Protein AF-A0AAD6TAC1-F1 (afdb_monomer)

Secondary structure (DSSP, 8-state):
-HHHHHTT-TTPPPEEE-SSSEEE-TTHHHHTT-EEETTS-TT---TT-EEPPTT-EEEETTEEEE-EEEE--PBPTT-SSBPPHHHHHHHTTEEESSSSS-SEEEEHHHHHHHHHHHHHH---HHHHHHHHHHHHHHHHHHHHHTT-

Mean predicted aligned error: 6.38 Å

Radius of gyration: 17.1 Å; Cα contacts (8 Å, |Δi|>4): 248; chains: 1; bounding box: 54×23×46 Å

Solvent-accessible surface area (backbone atoms only — not comparable to full-atom values): 8428 Å² total; per-residue (Å²): 108,69,58,68,65,39,46,79,40,83,77,60,77,58,71,46,76,75,89,83,51,68,38,63,49,44,47,51,56,34,74,73,63,37,63,46,42,41,90,52,64,72,85,51,80,60,95,53,50,43,75,52,61,89,75,20,34,39,39,40,86,70,16,47,32,38,42,38,42,26,41,45,47,56,57,51,93,97,44,99,53,48,62,56,66,56,58,45,34,48,74,70,45,27,48,59,80,40,77,89,72,58,41,40,31,32,28,53,66,38,53,55,52,46,53,53,42,31,71,75,67,64,49,49,71,66,60,53,54,52,46,32,50,43,52,45,50,43,61,48,55,55,58,59,61,77,75,112

Foldseek 3Di:
DVLQVCLVVVPDWDWDDPPQDTATDQCVSVVVVREHEFPDPRPDDAPQWDKADQLAWEQEPQAIHRHTYTYHFDADVPGPGRDQPQVSCVVVQWHAPDRRRGSYTYHVNLVVVCVVCCVPVVDDPVNSNVVRNCSSRVVVVVSVVVRD

pLDDT: mean 85.59, std 10.35, range [45.75, 95.56]

Organism: NCBI:txid1745969

Structure (mmCIF, N/CA/C/O backbone):
data_AF-A0AAD6TAC1-F1
#
_entry.id   AF-A0AAD6TAC1-F1
#
loop_
_atom_site.group_PDB
_atom_site.id
_atom_site.type_symbol
_atom_site.label_atom_id
_atom_site.label_alt_id
_atom_site.label_comp_id
_atom_site.label_asym_id
_atom_site.label_entity_id
_atom_site.label_seq_id
_atom_site.pdbx_PDB_ins_code
_atom_site.Cartn_x
_atom_site.Cartn_y
_atom_site.Cartn_z
_atom_site.occupancy
_atom_site.B_iso_or_equiv
_atom_site.auth_seq_id
_atom_site.auth_comp_id
_atom_site.auth_asym_id
_atom_site.auth_atom_id
_atom_site.pdbx_PDB_model_num
ATOM 1 N N . CYS A 1 1 ? -13.105 8.273 -16.032 1.00 71.62 1 CYS A N 1
ATOM 2 C CA . CYS A 1 1 ? -13.016 9.472 -15.171 1.00 71.62 1 CYS A CA 1
ATOM 3 C C . CYS A 1 1 ? -12.534 9.109 -13.760 1.00 71.62 1 CYS A C 1
ATOM 5 O O . CYS A 1 1 ? -11.373 9.358 -13.480 1.00 71.62 1 CYS A O 1
ATOM 7 N N . VAL A 1 2 ? -13.339 8.424 -12.928 1.00 80.19 2 VAL A N 1
ATOM 8 C CA . VAL A 1 2 ? -12.972 8.080 -11.530 1.00 80.19 2 VAL A CA 1
ATOM 9 C C . VAL A 1 2 ? -11.667 7.282 -11.427 1.00 80.19 2 VAL A C 1
ATOM 11 O O . VAL A 1 2 ? -10.753 7.701 -10.734 1.00 80.19 2 VAL A O 1
ATOM 14 N N . VAL A 1 3 ? -11.526 6.183 -12.175 1.00 81.56 3 VAL A N 1
ATOM 15 C CA . VAL A 1 3 ? -10.302 5.354 -12.148 1.00 81.56 3 VAL A CA 1
ATOM 16 C C . VAL A 1 3 ? -9.051 6.161 -12.528 1.00 81.56 3 VAL A C 1
ATOM 18 O O . VAL A 1 3 ? -8.017 6.027 -11.889 1.00 81.56 3 VAL A O 1
ATOM 21 N N . ALA A 1 4 ? -9.152 7.047 -13.522 1.00 79.12 4 ALA A N 1
ATOM 22 C CA . ALA A 1 4 ? -8.028 7.875 -13.959 1.00 79.12 4 ALA A CA 1
ATOM 23 C C . ALA A 1 4 ? -7.623 8.918 -12.903 1.00 79.12 4 ALA A C 1
ATOM 25 O O . ALA A 1 4 ? -6.437 9.092 -12.649 1.00 79.12 4 ALA A O 1
ATOM 26 N N . ALA A 1 5 ? -8.594 9.564 -12.248 1.00 81.62 5 ALA A N 1
ATOM 27 C CA . ALA A 1 5 ? -8.326 10.509 -11.162 1.00 81.62 5 ALA A CA 1
ATOM 28 C C . ALA A 1 5 ? -7.686 9.817 -9.944 1.00 81.62 5 ALA A C 1
ATOM 30 O O . ALA A 1 5 ? -6.729 10.320 -9.361 1.00 81.62 5 ALA A O 1
ATOM 31 N N . TYR A 1 6 ? -8.176 8.627 -9.594 1.00 82.69 6 TYR A N 1
ATOM 32 C CA . TYR A 1 6 ? -7.707 7.880 -8.426 1.00 82.69 6 TYR A CA 1
ATOM 33 C C . TYR A 1 6 ? -6.414 7.090 -8.669 1.00 82.69 6 TYR A C 1
ATOM 35 O O . TYR A 1 6 ? -5.806 6.621 -7.711 1.00 82.69 6 TYR A O 1
ATOM 43 N N . ALA A 1 7 ? -5.926 7.004 -9.911 1.00 82.1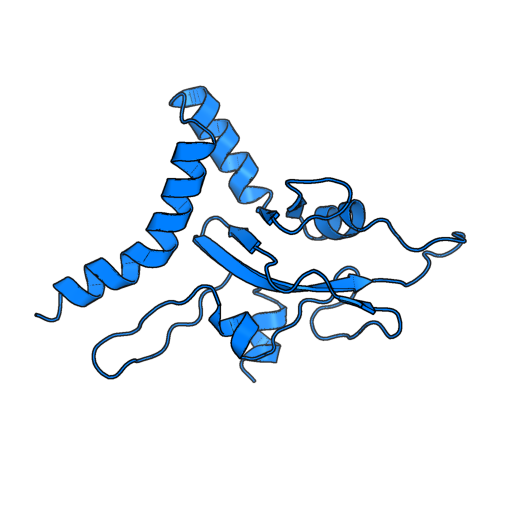2 7 ALA A N 1
ATOM 44 C CA . ALA A 1 7 ? -4.613 6.426 -10.205 1.00 82.12 7 ALA A CA 1
ATOM 45 C C . ALA A 1 7 ? -3.458 7.178 -9.518 1.00 82.12 7 ALA A C 1
ATOM 47 O O . ALA A 1 7 ? -2.406 6.592 -9.275 1.00 82.12 7 ALA A O 1
ATOM 48 N N . GLN A 1 8 ? -3.656 8.459 -9.192 1.00 82.50 8 GLN A N 1
ATOM 49 C CA . GLN A 1 8 ? -2.687 9.286 -8.463 1.00 82.50 8 GLN A CA 1
ATOM 50 C C . GLN A 1 8 ? -2.953 9.342 -6.951 1.00 82.50 8 GLN A C 1
ATOM 52 O O . GLN A 1 8 ? -2.132 9.867 -6.205 1.00 82.50 8 GLN A O 1
ATOM 57 N N . LEU A 1 9 ? -4.084 8.799 -6.493 1.00 84.50 9 LEU A N 1
ATOM 58 C CA . LEU A 1 9 ? -4.543 8.862 -5.104 1.00 84.50 9 LEU A CA 1
ATOM 59 C C . LEU A 1 9 ? -4.933 7.458 -4.609 1.00 84.50 9 LEU A C 1
ATOM 61 O O . LEU A 1 9 ? -6.104 7.201 -4.320 1.00 84.50 9 LEU A O 1
ATOM 65 N N . PRO A 1 10 ? -3.961 6.532 -4.515 1.00 79.00 10 PRO A N 1
ATOM 66 C CA . PRO A 1 10 ? -4.233 5.122 -4.249 1.00 79.00 10 PRO A CA 1
ATOM 67 C C . PRO A 1 10 ? -4.787 4.844 -2.844 1.00 79.00 10 PRO A C 1
ATOM 69 O O . PRO A 1 10 ? -5.381 3.793 -2.634 1.00 79.00 10 PRO A O 1
ATOM 72 N N . THR A 1 11 ? -4.608 5.772 -1.899 1.00 83.12 11 THR A N 1
ATOM 73 C CA . THR A 1 11 ? -5.066 5.654 -0.503 1.00 83.12 11 THR A CA 1
ATOM 74 C C . THR A 1 11 ? -6.257 6.561 -0.177 1.00 83.12 11 THR A C 1
ATOM 76 O O . THR A 1 11 ? -6.596 6.777 0.990 1.00 83.12 11 THR A O 1
ATOM 79 N N . HIS A 1 12 ? -6.910 7.125 -1.199 1.00 84.94 12 HIS A N 1
ATOM 80 C CA . HIS A 1 12 ? -8.096 7.951 -1.008 1.00 84.94 12 HIS A CA 1
ATOM 81 C C . HIS A 1 12 ? -9.366 7.096 -1.051 1.00 84.94 12 HIS A C 1
ATOM 83 O O . HIS A 1 12 ? -9.615 6.378 -2.022 1.00 84.94 12 HIS A O 1
ATOM 89 N N . PHE A 1 13 ? -10.214 7.207 -0.027 1.00 84.19 13 PHE A N 1
ATOM 90 C CA . PHE A 1 13 ? -11.499 6.517 -0.031 1.00 84.19 13 PHE A CA 1
ATOM 91 C C . PHE A 1 13 ? -12.457 7.149 -1.038 1.00 84.19 13 PHE A C 1
ATOM 93 O O . PHE A 1 13 ? -12.656 8.363 -1.092 1.00 84.19 13 PHE A O 1
ATOM 100 N N . LEU A 1 14 ? -13.104 6.295 -1.824 1.00 83.31 14 LEU A N 1
ATOM 101 C CA . LEU A 1 14 ? -14.347 6.669 -2.478 1.00 83.31 14 LEU A CA 1
ATOM 102 C C . LEU A 1 14 ? -15.466 6.641 -1.443 1.00 83.31 14 LEU A C 1
ATOM 104 O O . LEU A 1 14 ? -15.508 5.749 -0.599 1.00 83.31 14 LEU A O 1
ATOM 108 N N . GLU A 1 15 ? -16.382 7.595 -1.543 1.00 83.19 15 GLU A N 1
ATOM 109 C CA . GLU A 1 15 ? -17.645 7.585 -0.817 1.00 83.19 15 GLU A CA 1
ATOM 110 C C . GLU A 1 15 ? -18.779 7.350 -1.814 1.00 83.19 15 GLU A C 1
ATOM 112 O O . GLU A 1 15 ? -18.835 7.983 -2.871 1.00 83.19 15 GLU A O 1
ATOM 117 N N . ARG A 1 16 ? -19.694 6.430 -1.497 1.00 81.19 16 ARG A N 1
ATOM 118 C CA . ARG A 1 16 ? -20.879 6.177 -2.326 1.00 81.19 16 ARG A CA 1
ATOM 119 C C . ARG A 1 16 ? -22.137 6.295 -1.488 1.00 81.19 16 ARG A C 1
ATOM 121 O O . ARG A 1 16 ? -22.249 5.679 -0.428 1.00 81.19 16 ARG A O 1
ATOM 128 N N . TRP A 1 17 ? -23.101 7.044 -2.012 1.00 83.75 17 TRP A N 1
ATOM 129 C CA . TRP A 1 17 ? -24.442 7.111 -1.451 1.00 83.75 17 TRP A CA 1
ATOM 130 C C . TRP A 1 17 ? -25.129 5.746 -1.552 1.00 83.75 17 TRP A C 1
ATOM 132 O O . TRP A 1 17 ? -25.240 5.177 -2.640 1.00 83.75 17 TRP A O 1
ATOM 142 N N . ASN A 1 18 ? -25.582 5.215 -0.417 1.00 82.00 18 ASN A N 1
ATOM 143 C CA . ASN A 1 18 ? -26.284 3.930 -0.341 1.00 82.00 18 ASN A CA 1
ATOM 144 C C . ASN A 1 18 ? -27.816 4.071 -0.240 1.00 82.00 18 ASN A C 1
ATOM 146 O O . ASN A 1 18 ? -28.497 3.078 0.001 1.00 82.00 18 ASN A O 1
ATOM 150 N N . GLY A 1 19 ? -28.347 5.289 -0.386 1.00 84.62 19 GLY A N 1
ATOM 151 C CA . GLY A 1 19 ? -29.761 5.606 -0.164 1.00 84.62 19 GLY A CA 1
ATOM 152 C C . GLY A 1 19 ? -30.041 6.290 1.177 1.00 84.62 19 GLY A C 1
ATOM 153 O O . GLY A 1 19 ? -31.064 6.954 1.295 1.00 84.62 19 GLY A O 1
ATOM 154 N N . LYS A 1 20 ? -29.144 6.164 2.165 1.00 83.88 20 LYS A N 1
ATOM 155 C CA . LYS A 1 20 ? -29.294 6.770 3.502 1.00 83.88 20 LYS A CA 1
ATOM 156 C C . LYS A 1 20 ? -28.117 7.649 3.902 1.00 83.88 20 LYS A C 1
ATOM 158 O O . LYS A 1 20 ? -28.323 8.719 4.450 1.00 83.88 20 LYS A O 1
ATOM 163 N N . HIS A 1 21 ? -26.896 7.189 3.657 1.00 80.94 21 HIS A N 1
ATOM 164 C CA . HIS A 1 21 ? -25.670 7.932 3.937 1.00 80.94 21 HIS A CA 1
ATOM 165 C C . HIS A 1 21 ? -24.595 7.612 2.904 1.00 80.94 21 HIS A C 1
ATOM 167 O O . HIS A 1 21 ? -24.670 6.630 2.155 1.00 80.94 21 HIS A O 1
ATOM 173 N N . PHE A 1 22 ? -23.559 8.443 2.889 1.00 80.31 22 PHE A N 1
ATOM 174 C CA . PHE A 1 22 ? -22.309 8.114 2.229 1.00 80.31 22 PHE A CA 1
ATOM 175 C C . PHE A 1 22 ? -21.571 7.072 3.053 1.00 80.31 22 PHE A C 1
ATOM 177 O O . PHE A 1 22 ? -21.172 7.342 4.186 1.00 80.31 22 PHE A O 1
ATOM 184 N N . LYS A 1 23 ? -21.424 5.884 2.473 1.00 79.94 23 LYS A N 1
ATOM 185 C CA . LYS A 1 23 ? -20.613 4.806 3.032 1.00 79.94 23 LYS A CA 1
ATOM 186 C C . LYS A 1 23 ? -19.186 4.934 2.497 1.00 79.94 23 LYS A C 1
ATOM 188 O O . LYS A 1 23 ? -19.039 5.395 1.363 1.00 79.94 23 LYS A O 1
ATOM 193 N N . ARG A 1 24 ? -18.170 4.511 3.253 1.00 83.56 24 ARG A N 1
ATOM 194 C CA . ARG A 1 24 ? -16.803 4.272 2.746 1.00 83.56 24 ARG A CA 1
ATOM 195 C C . ARG A 1 24 ? -16.597 2.773 2.531 1.00 83.56 24 ARG A C 1
ATOM 197 O O . ARG A 1 24 ? -17.150 1.952 3.256 1.00 83.56 24 ARG A O 1
ATOM 204 N N . LYS A 1 25 ? -15.817 2.376 1.523 1.00 80.00 25 LYS A N 1
ATOM 205 C CA . LYS A 1 25 ? -15.311 0.998 1.440 1.00 80.00 25 LYS A CA 1
ATOM 206 C C . LYS A 1 25 ? -13.881 0.949 0.947 1.00 80.00 25 LYS A C 1
ATOM 208 O O . LYS A 1 25 ? -13.526 1.580 -0.047 1.00 80.00 25 LYS A O 1
ATOM 213 N N . ARG A 1 26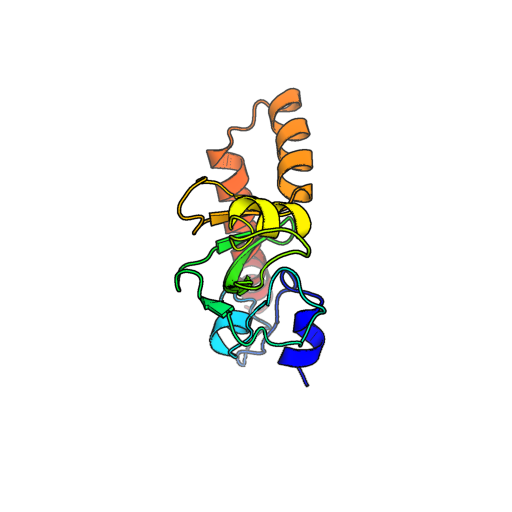 ? -13.123 0.086 1.611 1.00 81.06 26 ARG A N 1
ATOM 214 C CA . ARG A 1 26 ? -11.729 -0.251 1.324 1.00 81.06 26 ARG A CA 1
ATOM 215 C C . ARG A 1 26 ? -11.477 -0.959 0.002 1.00 81.06 26 ARG A C 1
ATOM 217 O O . ARG A 1 26 ? -10.374 -0.868 -0.508 1.00 81.06 26 ARG A O 1
ATOM 224 N N . ASP A 1 27 ? -12.483 -1.623 -0.558 1.00 80.94 27 ASP A N 1
ATOM 225 C CA . ASP A 1 27 ? -12.362 -2.450 -1.762 1.00 80.94 27 ASP A CA 1
ATOM 226 C C . ASP A 1 27 ? -12.954 -1.790 -3.013 1.00 80.94 27 ASP A C 1
ATOM 228 O O . ASP A 1 27 ? -12.969 -2.376 -4.096 1.00 80.94 27 ASP A O 1
ATOM 232 N N . TRP A 1 28 ? -13.471 -0.563 -2.914 1.00 81.12 28 TRP A N 1
ATOM 233 C CA . TRP A 1 28 ? -14.179 0.044 -4.041 1.00 81.12 28 TRP A CA 1
ATOM 234 C C . TRP A 1 28 ? -13.292 0.338 -5.236 1.00 81.12 28 TRP A C 1
ATOM 236 O O . TRP A 1 28 ? -13.699 0.055 -6.361 1.00 81.12 28 TRP A O 1
ATOM 246 N N . LEU A 1 29 ? -12.093 0.872 -5.015 1.00 81.06 29 LEU A N 1
ATOM 247 C CA . LEU A 1 29 ? -11.157 1.123 -6.108 1.00 81.06 29 LEU A CA 1
ATOM 248 C C . LEU A 1 29 ? -10.756 -0.185 -6.789 1.00 81.06 29 LEU A C 1
ATOM 250 O O . LEU A 1 29 ? -10.758 -0.268 -8.018 1.00 81.06 29 LEU A O 1
ATOM 254 N N . GLN A 1 30 ? -10.530 -1.229 -5.995 1.00 83.62 30 GLN A N 1
ATOM 255 C CA . GLN A 1 30 ? -10.258 -2.567 -6.495 1.00 83.62 30 GLN A CA 1
ATOM 256 C C . GLN A 1 30 ? -11.409 -3.119 -7.346 1.00 83.62 30 GLN A C 1
ATOM 258 O O . GLN A 1 30 ? -11.179 -3.584 -8.464 1.00 83.62 30 GLN A O 1
ATOM 263 N N . ARG A 1 31 ? -12.652 -3.028 -6.854 1.00 84.44 31 ARG A N 1
ATOM 264 C CA . ARG A 1 31 ? -13.868 -3.487 -7.551 1.00 84.44 31 ARG A CA 1
ATOM 265 C C . ARG A 1 31 ? -14.161 -2.707 -8.826 1.00 84.44 31 ARG A C 1
ATOM 267 O O . ARG A 1 31 ? -14.711 -3.270 -9.765 1.00 84.44 31 ARG A O 1
ATOM 274 N N . LEU A 1 32 ? -13.804 -1.425 -8.863 1.00 85.00 32 LEU A N 1
ATOM 275 C CA . LEU A 1 32 ? -13.894 -0.594 -10.065 1.00 85.00 32 LEU A CA 1
ATOM 276 C C . LEU A 1 32 ? -12.796 -0.916 -11.090 1.00 85.00 32 LEU A C 1
ATOM 278 O O . LEU A 1 32 ? -12.784 -0.329 -12.170 1.00 85.00 32 LEU A O 1
ATOM 282 N N . GLY A 1 33 ? -11.888 -1.841 -10.769 1.00 86.50 33 GLY A N 1
ATOM 283 C CA . GLY A 1 33 ? -10.815 -2.268 -11.655 1.00 86.50 33 GLY A CA 1
ATOM 284 C C . GLY A 1 33 ? -9.614 -1.330 -11.658 1.00 86.50 33 GLY A C 1
ATOM 285 O O . GLY A 1 33 ? -8.790 -1.435 -12.565 1.00 86.50 33 GLY A O 1
ATOM 286 N N . LEU A 1 34 ? -9.476 -0.431 -10.671 1.00 87.56 34 LEU A N 1
ATOM 287 C CA . LEU A 1 34 ? -8.244 0.340 -10.530 1.00 87.56 34 LEU A CA 1
ATOM 288 C C . LEU A 1 34 ? -7.092 -0.627 -10.256 1.00 87.56 34 LEU A C 1
ATOM 290 O O . LEU A 1 34 ? -7.169 -1.466 -9.353 1.00 87.56 34 LEU A O 1
ATOM 294 N N . ARG A 1 35 ? -6.031 -0.489 -11.051 1.00 90.88 35 ARG A N 1
ATOM 295 C CA . ARG A 1 35 ? -4.756 -1.177 -10.868 1.00 90.88 35 ARG A CA 1
ATOM 296 C C . ARG A 1 35 ? -3.645 -0.144 -10.828 1.00 90.88 35 ARG A C 1
ATOM 298 O O . ARG A 1 35 ? -3.606 0.756 -11.665 1.00 90.88 35 ARG A O 1
ATOM 305 N N . ILE A 1 36 ? -2.765 -0.269 -9.846 1.00 91.44 36 ILE A N 1
ATOM 306 C CA . ILE A 1 36 ? -1.644 0.643 -9.648 1.00 91.44 36 ILE A CA 1
ATOM 307 C C . ILE A 1 36 ? -0.411 -0.007 -10.257 1.00 91.44 36 ILE A C 1
ATOM 309 O O . ILE A 1 36 ? 0.098 -1.001 -9.740 1.00 91.44 36 ILE A O 1
ATOM 313 N N . GLN A 1 37 ? 0.060 0.559 -11.364 1.00 93.50 37 GLN A N 1
ATOM 314 C CA . GLN A 1 37 ? 1.304 0.144 -11.996 1.00 93.50 37 GLN A CA 1
ATOM 315 C C . GLN A 1 37 ? 2.488 0.741 -11.231 1.00 93.50 37 GLN A C 1
ATOM 317 O O . GLN A 1 37 ? 2.675 1.957 -11.214 1.00 93.50 37 GLN A O 1
ATOM 322 N N . LEU A 1 38 ? 3.313 -0.111 -10.624 1.00 92.25 38 LEU A N 1
ATOM 323 C CA . LEU A 1 38 ? 4.556 0.320 -9.987 1.00 92.25 38 LEU A CA 1
ATOM 324 C C . LEU A 1 38 ? 5.632 0.616 -11.032 1.00 92.25 38 LEU A C 1
ATOM 326 O O . LEU A 1 38 ? 5.617 0.047 -12.127 1.00 92.25 38 LEU A O 1
ATOM 330 N N . ASN A 1 39 ? 6.584 1.480 -10.662 1.00 91.00 39 ASN A N 1
ATOM 331 C CA . ASN A 1 39 ? 7.755 1.863 -11.464 1.00 91.00 39 ASN A CA 1
ATOM 332 C C . ASN A 1 39 ? 7.462 2.520 -12.825 1.00 91.00 39 ASN A C 1
ATOM 334 O O . ASN A 1 39 ? 8.377 2.707 -13.625 1.00 91.00 39 ASN A O 1
ATOM 338 N N . HIS A 1 40 ? 6.220 2.917 -13.082 1.00 90.00 40 HIS A N 1
ATOM 339 C CA . HIS A 1 40 ? 5.856 3.701 -14.253 1.00 90.00 40 HIS A CA 1
ATOM 340 C C . HIS A 1 40 ? 4.960 4.881 -13.852 1.00 90.00 40 HIS A C 1
ATOM 342 O O . HIS A 1 40 ? 4.394 4.870 -12.756 1.00 90.00 40 HIS A O 1
ATOM 348 N N . PRO A 1 41 ? 4.818 5.911 -14.708 1.00 86.69 41 PRO A N 1
ATOM 349 C CA . PRO A 1 41 ? 3.914 7.022 -14.439 1.00 86.69 41 PRO A CA 1
ATOM 350 C C . PRO A 1 41 ? 2.471 6.553 -14.183 1.00 86.69 41 PRO A C 1
ATOM 352 O O . PRO A 1 41 ? 2.019 5.597 -14.828 1.00 86.69 41 PRO A O 1
ATOM 355 N N . PRO A 1 42 ? 1.715 7.226 -13.296 1.00 82.31 42 PRO A N 1
ATOM 356 C CA . PRO A 1 42 ? 0.322 6.885 -13.027 1.00 82.31 42 PRO A CA 1
ATOM 357 C C . PRO A 1 42 ? -0.514 6.788 -14.310 1.00 82.31 42 PRO A C 1
ATOM 359 O O . PRO A 1 42 ? -0.450 7.662 -15.171 1.00 82.31 42 PRO A O 1
ATOM 362 N N . GLY A 1 43 ? -1.301 5.718 -14.437 1.00 79.69 43 GLY A N 1
ATOM 363 C CA . GLY A 1 43 ? -2.159 5.465 -15.601 1.00 79.69 43 GLY A CA 1
ATOM 364 C C . GLY A 1 43 ? -1.468 4.802 -16.799 1.00 79.69 43 GLY A C 1
ATOM 365 O O . GLY A 1 43 ? -2.156 4.378 -17.725 1.00 79.69 43 GLY A O 1
ATOM 366 N N . SER A 1 44 ? -0.140 4.659 -16.787 1.00 86.50 44 SER A N 1
ATOM 367 C CA . SER A 1 44 ? 0.564 3.847 -17.784 1.00 86.50 44 SER A CA 1
ATOM 368 C C . SER A 1 44 ? 0.513 2.357 -17.432 1.00 86.50 44 SER A C 1
ATOM 370 O O . SER A 1 44 ? 0.338 1.975 -16.275 1.00 86.50 44 SER A O 1
ATOM 372 N N . ILE A 1 45 ? 0.654 1.504 -18.447 1.00 89.75 45 ILE A N 1
ATOM 373 C CA . ILE A 1 45 ? 0.588 0.049 -18.302 1.00 89.75 45 ILE A CA 1
ATOM 374 C C . ILE A 1 45 ? 1.919 -0.538 -18.758 1.00 89.75 45 ILE A C 1
ATOM 376 O O . ILE A 1 45 ? 2.357 -0.292 -19.882 1.00 89.75 45 ILE A O 1
ATOM 380 N N . CYS A 1 46 ? 2.551 -1.343 -17.904 1.00 91.94 46 CYS A N 1
ATOM 381 C CA . CYS A 1 46 ? 3.744 -2.085 -18.287 1.00 91.94 46 CYS A CA 1
ATOM 382 C C . CYS A 1 46 ? 3.348 -3.278 -19.186 1.00 91.94 46 CYS A C 1
ATOM 384 O O . CYS A 1 46 ? 2.475 -4.070 -18.801 1.00 91.94 46 CYS A O 1
ATOM 386 N N . PRO A 1 47 ? 3.983 -3.457 -20.363 1.00 91.12 47 PRO A N 1
ATOM 387 C CA . PRO A 1 47 ? 3.787 -4.649 -21.193 1.00 91.12 47 PRO A CA 1
ATOM 388 C C . PRO A 1 47 ? 4.207 -5.940 -20.480 1.00 91.12 47 PRO A C 1
ATOM 390 O O . PRO A 1 47 ? 3.573 -6.975 -20.649 1.00 91.12 47 PRO A O 1
ATOM 393 N N . TYR A 1 48 ? 5.230 -5.854 -19.625 1.00 91.94 48 TYR A N 1
ATOM 394 C CA . TYR A 1 48 ? 5.792 -6.964 -18.849 1.00 91.94 48 TYR A CA 1
ATOM 395 C C . TYR A 1 48 ? 5.260 -7.005 -17.410 1.00 91.94 48 TYR A C 1
ATOM 397 O O . TYR A 1 48 ? 5.961 -7.439 -16.495 1.00 91.94 48 TYR A O 1
ATOM 405 N N . ARG A 1 49 ? 4.051 -6.481 -17.169 1.00 93.19 49 ARG A N 1
ATOM 406 C CA . ARG A 1 49 ? 3.499 -6.394 -15.813 1.00 93.19 49 ARG A CA 1
ATOM 407 C C . ARG A 1 49 ? 3.302 -7.770 -15.180 1.00 93.19 49 ARG A C 1
ATOM 409 O O . ARG A 1 49 ? 2.849 -8.710 -15.830 1.00 93.19 49 ARG A O 1
ATOM 416 N N . GLN A 1 50 ? 3.562 -7.848 -13.883 1.00 92.88 50 GLN A N 1
ATOM 417 C CA . GLN A 1 50 ? 3.276 -9.008 -13.049 1.00 92.88 50 GLN A CA 1
ATOM 418 C C . GLN A 1 50 ? 2.248 -8.598 -11.998 1.00 92.88 50 GLN A C 1
ATOM 420 O O . GLN A 1 50 ? 2.514 -7.734 -11.164 1.00 92.88 50 GLN A O 1
ATOM 425 N N . ALA A 1 51 ? 1.060 -9.192 -12.053 1.00 92.62 51 ALA A N 1
ATOM 426 C CA . ALA A 1 51 ? 0.001 -8.876 -11.107 1.00 92.62 51 ALA A CA 1
ATOM 427 C C . ALA A 1 51 ? 0.379 -9.336 -9.693 1.00 92.62 51 ALA A C 1
ATOM 429 O O . ALA A 1 51 ? 0.792 -10.480 -9.496 1.00 92.62 51 ALA A O 1
ATOM 430 N N . ALA A 1 52 ? 0.191 -8.456 -8.712 1.00 91.50 52 ALA A N 1
ATOM 431 C CA . ALA A 1 52 ? 0.206 -8.839 -7.309 1.00 91.50 52 ALA A CA 1
ATOM 432 C C . ALA A 1 52 ? -0.996 -9.753 -6.980 1.00 91.50 52 ALA A C 1
ATOM 434 O O . ALA A 1 52 ? -1.977 -9.790 -7.738 1.00 91.50 52 ALA A O 1
ATOM 435 N N . PRO A 1 53 ? -0.952 -10.473 -5.846 1.00 89.38 53 PRO A N 1
ATOM 436 C CA . PRO A 1 53 ? -2.093 -11.235 -5.345 1.00 89.38 53 PRO A CA 1
ATOM 437 C C . PRO A 1 53 ? -3.358 -10.378 -5.190 1.00 89.38 53 PRO A C 1
ATOM 439 O O . PRO A 1 53 ? -3.296 -9.164 -4.997 1.00 89.38 53 PRO A O 1
ATOM 442 N N . LYS A 1 54 ? -4.532 -11.009 -5.321 1.00 85.62 54 LYS A N 1
ATOM 443 C CA . LYS A 1 54 ? -5.832 -10.308 -5.310 1.00 85.62 54 LYS A CA 1
ATOM 444 C C . LYS A 1 54 ? -6.199 -9.744 -3.936 1.00 85.62 54 LYS A C 1
ATOM 446 O O . LYS A 1 54 ? -7.047 -8.874 -3.846 1.00 85.62 54 LYS A O 1
ATOM 451 N N . ASP A 1 55 ? -5.587 -10.247 -2.882 1.00 87.81 55 ASP A N 1
ATOM 452 C CA . ASP A 1 55 ? -5.757 -9.854 -1.487 1.00 87.81 55 ASP A CA 1
ATOM 453 C C . ASP A 1 55 ? -4.717 -8.809 -1.053 1.00 87.81 55 ASP A C 1
ATOM 455 O O . ASP A 1 55 ? -4.358 -8.745 0.118 1.00 87.81 55 ASP A O 1
ATOM 459 N N . PHE A 1 56 ? -4.197 -8.003 -1.987 1.00 91.88 56 PHE A N 1
ATOM 460 C CA . PHE A 1 56 ? -3.183 -7.010 -1.655 1.00 91.88 56 PHE A CA 1
ATOM 461 C C . PHE A 1 56 ? -3.774 -5.865 -0.818 1.00 91.88 56 PHE A C 1
ATOM 463 O O . PHE A 1 56 ? -4.662 -5.128 -1.260 1.00 91.88 56 PHE A O 1
ATOM 470 N N . VAL A 1 57 ? -3.236 -5.699 0.388 1.00 93.00 57 VAL A N 1
ATOM 471 C CA . VAL A 1 57 ? -3.665 -4.717 1.382 1.00 93.00 57 VAL A CA 1
ATOM 472 C C . VAL A 1 57 ? -2.581 -3.671 1.607 1.00 93.00 57 VAL A C 1
ATOM 474 O O . VAL A 1 57 ? -1.419 -3.993 1.860 1.00 93.00 57 VAL A O 1
ATOM 477 N N . LEU A 1 58 ? -2.985 -2.403 1.591 1.00 93.69 58 LEU A N 1
ATOM 478 C CA . LEU A 1 58 ? -2.156 -1.264 1.955 1.00 93.69 58 LEU A CA 1
ATOM 479 C C . LEU A 1 58 ? -2.752 -0.549 3.171 1.00 93.69 58 LEU A C 1
ATOM 481 O O . LEU A 1 58 ? -3.873 -0.046 3.123 1.00 93.69 58 LEU A O 1
ATOM 485 N N . TYR A 1 59 ? -1.982 -0.470 4.251 1.00 94.00 59 TYR A N 1
ATOM 486 C CA . TYR A 1 59 ? -2.303 0.373 5.398 1.00 94.00 59 TYR A CA 1
ATOM 487 C C . TYR A 1 59 ? -1.788 1.785 5.160 1.00 94.00 59 TYR A C 1
ATOM 489 O O . TYR A 1 59 ? -0.586 1.989 4.965 1.00 94.00 59 TYR A O 1
ATOM 497 N N . ASP A 1 60 ? -2.694 2.750 5.241 1.00 93.31 60 ASP A N 1
ATOM 498 C CA . ASP A 1 60 ? -2.394 4.173 5.221 1.00 93.31 60 ASP A CA 1
ATOM 499 C C . ASP A 1 60 ? -2.980 4.873 6.456 1.00 93.31 60 ASP A C 1
ATOM 501 O O . ASP A 1 60 ? -3.755 4.289 7.212 1.00 93.31 60 ASP A O 1
ATOM 505 N N . LEU A 1 61 ? -2.621 6.141 6.667 1.00 90.81 61 LEU A N 1
ATOM 506 C CA . LEU A 1 61 ? -3.168 6.948 7.762 1.00 90.81 61 LEU A CA 1
ATOM 507 C C . LEU A 1 61 ? -4.687 7.125 7.668 1.00 90.81 61 LEU A C 1
ATOM 509 O O . LEU A 1 61 ? -5.345 7.309 8.688 1.00 90.81 61 LEU A O 1
ATOM 513 N N . THR A 1 62 ? -5.245 7.070 6.457 1.00 87.00 62 THR A N 1
ATOM 514 C CA . THR A 1 62 ? -6.694 7.123 6.247 1.00 87.00 62 THR A CA 1
ATOM 515 C C . THR A 1 62 ? -7.386 5.827 6.672 1.00 87.00 62 THR A C 1
ATOM 517 O O . THR A 1 62 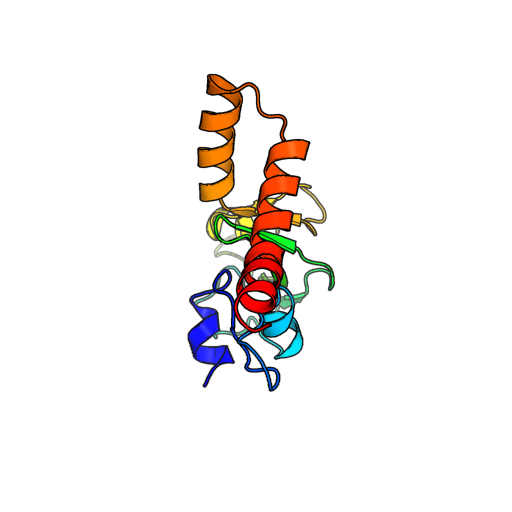? -8.557 5.864 7.041 1.00 87.00 62 THR A O 1
ATOM 520 N N . GLY A 1 63 ? -6.685 4.689 6.643 1.00 89.62 63 GLY A N 1
ATOM 521 C CA . GLY A 1 63 ? -7.234 3.375 6.955 1.00 89.62 63 GLY A CA 1
ATOM 522 C C . GLY A 1 63 ? -6.616 2.256 6.117 1.00 89.62 63 GLY A C 1
ATOM 523 O O . GLY A 1 63 ? -5.529 2.382 5.553 1.00 89.62 63 GLY A O 1
ATOM 524 N N . LEU A 1 64 ? -7.329 1.138 6.047 1.00 91.19 64 LEU A N 1
ATOM 525 C CA . LEU A 1 64 ? -6.961 -0.055 5.296 1.00 91.19 64 LEU A CA 1
ATOM 526 C C . LEU A 1 64 ? -7.556 0.015 3.887 1.00 91.19 64 LEU A C 1
ATOM 528 O O . LEU A 1 64 ? -8.761 0.212 3.738 1.00 91.19 64 LEU A O 1
ATOM 532 N N . HIS A 1 65 ? -6.724 -0.211 2.870 1.00 91.06 65 HIS A N 1
ATOM 533 C CA . HIS A 1 65 ? -7.114 -0.208 1.458 1.00 91.06 65 HIS A CA 1
ATOM 534 C C . HIS A 1 65 ? -6.840 -1.566 0.821 1.00 91.06 65 HIS A C 1
ATOM 536 O O . HIS A 1 65 ? -5.718 -2.063 0.879 1.00 91.06 65 HIS A O 1
ATOM 542 N N . GLU A 1 66 ? -7.851 -2.149 0.182 1.00 91.75 66 GLU A N 1
ATOM 543 C CA . GLU A 1 66 ? -7.688 -3.311 -0.692 1.00 91.75 66 GLU A CA 1
ATOM 544 C C . GLU A 1 66 ? -7.486 -2.773 -2.115 1.00 91.75 66 GLU A C 1
ATOM 546 O O . GLU A 1 66 ? -8.341 -2.060 -2.648 1.00 91.75 66 GLU A O 1
ATOM 551 N N . ILE A 1 67 ? -6.329 -3.046 -2.721 1.00 91.81 67 ILE A N 1
ATOM 552 C CA . ILE A 1 67 ? -5.929 -2.459 -4.009 1.00 91.81 67 ILE A CA 1
ATOM 553 C C . ILE A 1 67 ? -5.384 -3.530 -4.948 1.00 91.81 67 ILE A C 1
ATOM 555 O O . ILE A 1 67 ? -4.824 -4.530 -4.519 1.00 91.81 67 ILE A O 1
ATOM 559 N N . ASN A 1 68 ? -5.512 -3.318 -6.258 1.00 92.62 68 ASN A N 1
ATOM 560 C CA . ASN A 1 68 ? -4.784 -4.139 -7.221 1.00 92.62 68 ASN A CA 1
ATOM 561 C C . ASN A 1 68 ? -3.465 -3.455 -7.562 1.00 92.62 68 ASN A C 1
ATOM 563 O O . ASN A 1 68 ? -3.457 -2.291 -7.965 1.00 92.62 68 ASN A O 1
ATOM 567 N N . VAL A 1 69 ? -2.368 -4.196 -7.470 1.00 93.12 69 VAL A N 1
ATOM 568 C CA . VAL A 1 69 ? -1.030 -3.701 -7.800 1.00 93.12 69 VAL A CA 1
ATOM 569 C C . VAL A 1 69 ? -0.457 -4.521 -8.947 1.00 93.12 69 VAL A C 1
ATOM 571 O O . VAL A 1 69 ? -0.644 -5.735 -9.014 1.00 93.12 69 VAL A O 1
ATOM 574 N N . ASP A 1 70 ? 0.235 -3.845 -9.853 1.00 94.44 70 ASP A N 1
ATOM 575 C CA . ASP A 1 70 ? 0.982 -4.452 -10.943 1.00 94.44 70 ASP A CA 1
ATOM 576 C C . ASP A 1 70 ? 2.465 -4.106 -10.781 1.00 94.44 70 ASP A C 1
ATOM 578 O O . ASP A 1 70 ? 2.872 -2.947 -10.887 1.00 94.44 70 ASP A O 1
ATOM 582 N N . PHE A 1 71 ? 3.286 -5.124 -10.530 1.00 93.62 71 PHE A N 1
ATOM 583 C CA . PHE A 1 71 ? 4.737 -4.998 -10.520 1.00 93.62 71 PHE A CA 1
ATOM 584 C C . PHE A 1 71 ? 5.261 -4.842 -11.945 1.00 93.62 71 PHE A C 1
ATOM 586 O O . PHE A 1 71 ? 4.779 -5.465 -12.892 1.00 93.62 71 PHE A O 1
ATOM 593 N N . CYS A 1 72 ? 6.273 -4.005 -12.104 1.00 93.19 72 CYS A N 1
ATOM 594 C CA . CYS A 1 72 ? 6.991 -3.825 -13.352 1.00 93.19 72 CYS A CA 1
ATOM 595 C C . CYS A 1 72 ? 7.944 -5.004 -13.595 1.00 93.19 72 CYS A C 1
ATOM 597 O O . CYS A 1 72 ? 8.766 -5.325 -12.738 1.00 93.19 72 CYS A O 1
ATOM 599 N N . GLY A 1 73 ? 7.861 -5.628 -14.771 1.00 92.06 73 GLY A N 1
ATOM 600 C CA . GLY A 1 73 ? 8.824 -6.635 -15.231 1.00 92.06 73 GLY A CA 1
ATOM 601 C C . GLY A 1 73 ? 9.887 -6.084 -16.183 1.00 92.06 73 GLY A C 1
ATOM 602 O O . GLY A 1 73 ? 10.616 -6.865 -16.785 1.00 92.06 73 GLY A O 1
ATOM 603 N N . CYS A 1 74 ? 9.973 -4.762 -16.362 1.00 90.38 74 CYS A N 1
ATOM 604 C CA . CYS A 1 74 ? 11.000 -4.163 -17.210 1.00 90.38 74 CYS A CA 1
ATOM 605 C C . CYS A 1 74 ? 12.388 -4.315 -16.583 1.00 90.38 74 CYS A C 1
ATOM 607 O O . CYS A 1 74 ? 12.566 -4.266 -15.363 1.00 90.38 74 CYS A O 1
ATOM 609 N N . HIS A 1 75 ? 13.383 -4.439 -17.451 1.00 86.50 75 HIS A N 1
ATOM 610 C CA . HIS A 1 75 ? 14.782 -4.446 -17.065 1.00 86.50 75 HIS A CA 1
ATOM 611 C C . HIS A 1 75 ? 15.258 -3.000 -16.940 1.00 86.50 75 HIS A C 1
ATOM 613 O O . HIS A 1 75 ? 14.964 -2.166 -17.800 1.00 86.50 75 HIS A O 1
ATOM 619 N N . ALA A 1 76 ? 15.986 -2.690 -15.868 1.00 77.88 76 ALA A N 1
ATOM 620 C CA . ALA A 1 76 ? 16.667 -1.406 -15.789 1.00 77.88 76 ALA A CA 1
ATOM 621 C C . ALA A 1 76 ? 17.839 -1.394 -16.791 1.00 77.88 76 ALA A C 1
ATOM 623 O O . ALA A 1 76 ? 18.412 -2.458 -17.060 1.00 77.88 76 ALA A O 1
ATOM 624 N N . PRO A 1 77 ? 18.227 -0.224 -17.332 1.00 76.44 77 PRO A N 1
ATOM 625 C CA . PRO A 1 77 ? 19.389 -0.120 -18.209 1.00 76.44 77 PRO A CA 1
ATOM 626 C C . PRO A 1 77 ? 20.622 -0.768 -17.563 1.00 76.44 77 PRO A C 1
ATOM 628 O O . PRO A 1 77 ? 20.979 -0.427 -16.437 1.00 76.44 77 PRO A O 1
ATOM 631 N N . GLY A 1 78 ? 21.242 -1.727 -18.257 1.00 78.38 78 GLY A N 1
ATOM 632 C CA . GLY A 1 78 ? 22.415 -2.455 -17.757 1.00 78.38 78 GLY A CA 1
ATOM 633 C C . GLY A 1 78 ? 22.119 -3.585 -16.761 1.00 78.38 78 GLY A C 1
ATOM 634 O O . GLY A 1 78 ? 23.023 -3.990 -16.035 1.00 78.38 78 GLY A O 1
ATOM 635 N N . THR A 1 79 ? 20.882 -4.092 -16.693 1.00 81.62 79 THR A N 1
ATOM 636 C CA . THR A 1 79 ? 20.531 -5.242 -15.839 1.00 81.62 79 THR A CA 1
ATOM 637 C C . THR A 1 79 ? 19.844 -6.365 -16.614 1.00 81.62 79 THR A C 1
ATOM 639 O O . THR A 1 79 ? 18.911 -6.131 -17.378 1.00 81.62 79 THR A O 1
ATOM 642 N N . ASP A 1 80 ? 20.258 -7.606 -16.353 1.00 83.31 80 ASP A N 1
ATOM 643 C CA . ASP A 1 80 ? 19.676 -8.808 -16.975 1.00 83.31 80 ASP A CA 1
ATOM 644 C C . ASP A 1 80 ? 18.403 -9.301 -16.275 1.00 83.31 80 ASP A C 1
ATOM 646 O O . ASP A 1 80 ? 17.783 -10.269 -16.710 1.00 83.31 80 ASP A O 1
ATOM 650 N N . LYS A 1 81 ? 18.019 -8.674 -15.157 1.00 83.25 81 LYS A N 1
ATOM 651 C CA . LYS A 1 81 ? 16.881 -9.097 -14.336 1.00 83.25 81 LYS A CA 1
ATOM 652 C C . LYS A 1 81 ? 15.965 -7.919 -14.014 1.00 83.25 81 LYS A C 1
ATOM 654 O O . LYS A 1 81 ? 16.464 -6.820 -13.757 1.00 83.25 81 LYS A O 1
ATOM 659 N N . PRO A 1 82 ? 14.642 -8.152 -13.947 1.00 85.81 82 PRO A N 1
ATOM 660 C CA . PRO A 1 82 ? 13.704 -7.141 -13.489 1.00 85.81 82 PRO A CA 1
ATOM 661 C C . PRO A 1 82 ? 13.969 -6.760 -12.031 1.00 85.81 82 PRO A C 1
ATOM 663 O O . PRO A 1 82 ? 14.516 -7.527 -11.232 1.00 85.81 82 PRO A O 1
ATOM 666 N N . GLU A 1 83 ? 13.559 -5.549 -11.672 1.00 88.69 83 GLU A N 1
ATOM 667 C CA . GLU A 1 83 ? 13.685 -5.046 -10.309 1.00 88.69 83 GLU A CA 1
ATOM 668 C C . GLU A 1 83 ? 12.857 -5.878 -9.320 1.00 88.69 83 GLU A C 1
ATOM 670 O O . GLU A 1 83 ? 11.669 -6.115 -9.533 1.00 88.69 83 GLU A O 1
ATOM 675 N N . ALA A 1 84 ? 13.466 -6.273 -8.198 1.00 89.94 84 ALA A N 1
ATOM 676 C CA . ALA A 1 84 ? 12.780 -7.022 -7.147 1.00 89.94 84 ALA A CA 1
ATOM 677 C C . ALA A 1 84 ? 11.552 -6.262 -6.612 1.00 89.94 84 ALA A C 1
ATOM 679 O O . ALA A 1 84 ? 11.635 -5.060 -6.344 1.00 89.94 84 ALA A O 1
ATOM 680 N N . HIS A 1 85 ? 10.443 -6.974 -6.379 1.00 92.06 85 HIS A N 1
ATOM 681 C CA . HIS A 1 85 ? 9.150 -6.409 -5.954 1.00 92.06 85 HIS A CA 1
ATOM 682 C C . HIS A 1 85 ? 9.265 -5.473 -4.742 1.00 92.06 85 HIS A C 1
ATOM 684 O O . HIS A 1 85 ? 8.762 -4.352 -4.782 1.00 92.06 85 HIS A O 1
ATOM 690 N N . ARG A 1 86 ? 10.028 -5.866 -3.710 1.00 91.50 86 ARG A N 1
ATOM 691 C CA . ARG A 1 86 ? 10.351 -5.020 -2.543 1.00 91.50 86 ARG A CA 1
ATOM 692 C C . ARG A 1 86 ? 10.874 -3.639 -2.940 1.00 91.50 86 ARG A C 1
ATOM 694 O O . ARG A 1 86 ? 10.486 -2.649 -2.335 1.00 91.50 86 ARG A O 1
ATOM 701 N N . ARG A 1 87 ? 11.789 -3.558 -3.909 1.00 91.75 87 ARG A N 1
ATOM 702 C CA . ARG A 1 87 ? 12.425 -2.287 -4.286 1.00 91.75 87 ARG A CA 1
ATOM 703 C C . ARG A 1 87 ? 11.427 -1.376 -5.006 1.00 91.75 87 ARG A C 1
ATOM 705 O O . ARG A 1 87 ? 11.410 -0.182 -4.726 1.00 91.75 87 ARG A O 1
ATOM 712 N N . GLN A 1 88 ? 10.531 -1.951 -5.812 1.00 93.38 88 GLN A N 1
ATOM 713 C CA . GLN A 1 88 ? 9.425 -1.217 -6.441 1.00 93.38 88 GLN A CA 1
ATOM 714 C C . GLN A 1 88 ? 8.459 -0.633 -5.399 1.00 93.38 88 GLN A C 1
ATOM 716 O O . GLN A 1 88 ? 8.089 0.534 -5.486 1.00 93.38 88 GLN A O 1
ATOM 721 N N . LEU A 1 89 ? 8.103 -1.414 -4.372 1.00 94.00 89 LEU A N 1
ATOM 722 C CA . LEU A 1 89 ? 7.253 -0.949 -3.266 1.00 94.00 89 LEU A CA 1
ATOM 723 C C . LEU A 1 89 ? 7.919 0.178 -2.477 1.00 94.00 89 LEU A C 1
ATOM 725 O O . LEU A 1 89 ? 7.306 1.211 -2.228 1.00 94.00 89 LEU A O 1
ATOM 729 N N . MET A 1 90 ? 9.205 0.026 -2.162 1.00 93.25 90 MET A N 1
ATOM 730 C CA . MET A 1 90 ? 9.974 1.050 -1.454 1.00 93.25 90 MET A CA 1
ATOM 731 C C . MET A 1 90 ? 10.068 2.359 -2.248 1.00 93.25 90 MET A C 1
ATOM 733 O O . MET A 1 90 ? 10.013 3.431 -1.652 1.00 93.25 90 MET A O 1
ATOM 737 N N . ARG A 1 91 ? 10.159 2.295 -3.585 1.00 92.00 91 ARG A N 1
ATOM 738 C CA . ARG A 1 91 ? 10.085 3.481 -4.460 1.00 92.00 91 ARG A CA 1
ATOM 739 C C . ARG A 1 91 ? 8.713 4.154 -4.427 1.00 92.00 91 ARG A C 1
ATOM 741 O O . ARG A 1 91 ? 8.643 5.367 -4.580 1.00 92.00 91 ARG A O 1
ATOM 748 N N . ALA A 1 92 ? 7.650 3.388 -4.192 1.00 91.56 92 ALA A N 1
ATOM 749 C CA . ALA A 1 92 ? 6.304 3.901 -3.947 1.00 91.56 92 ALA A CA 1
ATOM 750 C C . ALA A 1 92 ? 6.076 4.340 -2.483 1.00 91.56 92 ALA A C 1
ATOM 752 O O . ALA A 1 92 ? 4.949 4.655 -2.109 1.00 91.56 92 ALA A O 1
ATOM 753 N N . CYS A 1 93 ? 7.125 4.375 -1.649 1.00 93.94 93 CYS A N 1
ATOM 754 C CA . CYS A 1 93 ? 7.050 4.658 -0.210 1.00 93.94 93 CYS A CA 1
ATOM 755 C C . CYS A 1 93 ? 6.151 3.676 0.563 1.00 93.94 93 CYS A C 1
ATOM 757 O O . CYS A 1 93 ? 5.526 4.043 1.566 1.00 93.94 93 CYS A O 1
ATOM 759 N N . TRP A 1 94 ? 6.082 2.428 0.095 1.00 94.81 94 TRP A N 1
ATOM 760 C CA . TRP A 1 94 ? 5.349 1.337 0.726 1.00 94.81 94 TRP A CA 1
ATOM 761 C C . TRP A 1 94 ? 6.329 0.316 1.287 1.00 94.81 94 TRP A C 1
ATOM 763 O O . TRP A 1 94 ? 7.173 -0.236 0.579 1.00 94.81 94 TRP A O 1
ATOM 773 N N . TRP A 1 95 ? 6.215 0.062 2.583 1.00 94.19 95 TRP A N 1
ATOM 774 C CA . TRP A 1 95 ? 7.008 -0.927 3.280 1.00 94.19 95 TRP A CA 1
ATOM 775 C C . TRP A 1 95 ? 6.279 -2.274 3.294 1.00 94.19 95 TRP A C 1
ATOM 777 O O . TRP A 1 95 ? 5.183 -2.369 3.854 1.00 94.19 95 TRP A O 1
ATOM 787 N N . PRO A 1 96 ? 6.856 -3.327 2.700 1.00 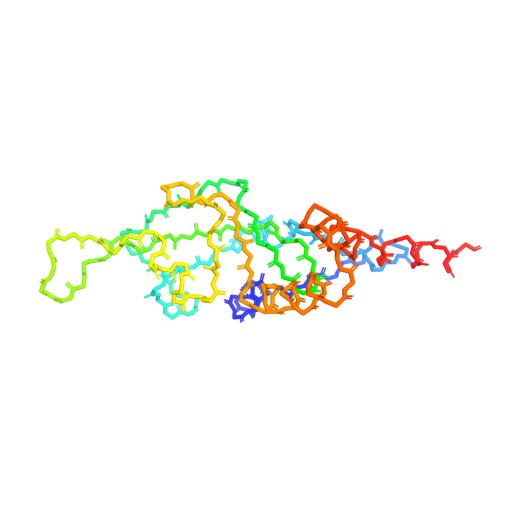94.31 96 PRO A N 1
ATOM 788 C CA . PRO A 1 96 ? 6.234 -4.640 2.693 1.00 94.31 96 PRO A CA 1
ATOM 789 C C . PRO A 1 96 ? 6.347 -5.334 4.055 1.00 94.31 96 PRO A C 1
ATOM 791 O O . PRO A 1 96 ? 7.397 -5.294 4.697 1.00 94.31 96 PRO A O 1
ATOM 794 N N . ALA A 1 97 ? 5.293 -6.040 4.464 1.00 89.50 97 ALA A N 1
ATOM 795 C CA . ALA A 1 97 ? 5.320 -6.898 5.650 1.00 89.50 97 ALA A CA 1
ATOM 796 C C . ALA A 1 97 ? 6.197 -8.150 5.443 1.00 89.50 97 ALA A C 1
ATOM 798 O O . ALA A 1 97 ? 6.816 -8.644 6.382 1.00 89.50 97 ALA A O 1
ATOM 799 N N . THR A 1 98 ? 6.277 -8.650 4.206 1.00 84.81 98 THR A N 1
ATOM 800 C CA . THR A 1 98 ? 7.060 -9.831 3.814 1.00 84.81 98 THR A CA 1
ATOM 801 C C . THR A 1 98 ? 7.935 -9.519 2.601 1.00 84.81 98 THR A C 1
ATOM 803 O O . THR A 1 98 ? 7.553 -8.774 1.705 1.00 84.81 98 THR A O 1
ATOM 806 N N . VAL A 1 99 ? 9.140 -10.089 2.548 1.00 76.94 99 VAL A N 1
ATOM 807 C CA . VAL A 1 99 ? 10.127 -9.726 1.514 1.00 76.94 99 VAL A CA 1
ATOM 808 C C . VAL A 1 99 ? 9.822 -10.362 0.152 1.00 76.94 99 VAL A C 1
ATOM 810 O O . VAL A 1 99 ? 9.967 -9.693 -0.870 1.00 76.94 99 VAL A O 1
ATOM 813 N N . ASN A 1 100 ? 9.409 -11.633 0.133 1.00 69.94 100 ASN A N 1
ATOM 814 C CA . ASN A 1 100 ? 9.318 -12.424 -1.103 1.00 69.94 100 ASN A CA 1
ATOM 815 C C . ASN A 1 100 ? 7.956 -12.302 -1.802 1.00 69.94 100 ASN A C 1
ATOM 817 O O . ASN A 1 100 ? 7.904 -12.217 -3.023 1.00 69.94 100 ASN A O 1
ATOM 821 N N . HIS A 1 101 ? 6.867 -12.267 -1.029 1.00 71.50 101 HIS A N 1
ATOM 822 C CA . HIS A 1 101 ? 5.495 -12.169 -1.536 1.00 71.50 101 HIS A CA 1
ATOM 823 C C . HIS A 1 101 ? 4.699 -11.188 -0.674 1.00 71.50 101 HIS A C 1
ATOM 825 O O . HIS A 1 101 ? 3.982 -11.606 0.240 1.00 71.50 101 HIS A O 1
ATOM 831 N N . PRO A 1 102 ? 4.899 -9.878 -0.889 1.00 78.69 102 PRO A N 1
ATOM 832 C CA . PRO A 1 102 ? 4.202 -8.858 -0.130 1.00 78.69 102 PRO A CA 1
ATOM 833 C C . PRO A 1 102 ? 2.738 -8.799 -0.558 1.00 78.69 102 PRO A C 1
ATOM 835 O O . PRO A 1 102 ? 2.414 -8.199 -1.577 1.00 78.69 102 PRO A O 1
ATOM 838 N N . ASN A 1 103 ? 1.859 -9.402 0.237 1.00 88.31 103 ASN A N 1
ATOM 839 C CA . ASN A 1 103 ? 0.411 -9.186 0.133 1.00 88.31 103 ASN A CA 1
ATOM 840 C C . ASN A 1 103 ? -0.024 -8.011 1.011 1.00 88.31 103 ASN A C 1
ATOM 842 O O . ASN A 1 103 ? -1.054 -7.403 0.769 1.00 88.31 103 ASN A O 1
ATOM 846 N N . THR A 1 104 ? 0.781 -7.664 2.013 1.00 92.31 104 THR A N 1
ATOM 847 C CA . THR A 1 104 ? 0.472 -6.600 2.963 1.00 92.31 104 THR A CA 1
ATOM 848 C C . THR A 1 104 ? 1.596 -5.585 2.968 1.00 92.31 104 THR A C 1
ATOM 850 O O . THR A 1 104 ? 2.765 -5.943 3.136 1.00 92.31 104 THR A O 1
ATOM 853 N N . CYS A 1 105 ? 1.245 -4.315 2.810 1.00 94.56 105 CYS A N 1
ATOM 854 C CA . CYS A 1 105 ? 2.168 -3.194 2.881 1.00 94.56 105 CYS A CA 1
ATOM 855 C C . CYS A 1 105 ? 1.641 -2.107 3.818 1.00 94.56 105 CYS A C 1
ATOM 857 O O . CYS A 1 105 ? 0.438 -1.968 4.026 1.00 94.56 105 CYS A O 1
ATOM 859 N N . THR A 1 106 ? 2.548 -1.299 4.350 1.00 94.75 106 THR A N 1
ATOM 860 C CA . THR A 1 106 ? 2.229 -0.081 5.099 1.00 94.75 106 THR A CA 1
ATOM 861 C C . THR A 1 106 ? 2.880 1.115 4.415 1.00 94.75 106 THR A C 1
ATOM 863 O O . THR A 1 106 ? 3.967 0.995 3.848 1.00 94.75 106 THR A O 1
ATOM 866 N N . THR A 1 107 ? 2.252 2.288 4.424 1.00 95.56 107 THR A N 1
ATOM 867 C CA . THR A 1 107 ? 2.929 3.497 3.938 1.00 95.56 107 THR A CA 1
ATOM 868 C C . THR A 1 107 ? 4.018 3.928 4.923 1.00 95.56 107 THR A C 1
ATOM 870 O O . THR A 1 107 ? 3.936 3.693 6.132 1.00 95.56 107 THR A O 1
ATOM 873 N N . PHE A 1 108 ? 5.059 4.610 4.440 1.00 95.25 108 PHE A N 1
ATOM 874 C CA . PHE A 1 108 ? 6.096 5.154 5.331 1.00 95.25 108 PHE A CA 1
ATOM 875 C C . PHE A 1 108 ? 5.530 6.144 6.357 1.00 95.25 108 PHE A C 1
ATOM 877 O O . PHE A 1 108 ? 6.074 6.280 7.452 1.00 95.25 108 PHE A O 1
ATOM 884 N N . GLN A 1 109 ? 4.422 6.812 6.028 1.00 95.06 109 GLN A N 1
ATOM 885 C CA . GLN A 1 109 ? 3.729 7.709 6.950 1.00 95.06 109 GLN A CA 1
ATOM 886 C C . GLN A 1 109 ? 3.163 6.941 8.151 1.00 95.06 109 GLN A C 1
ATOM 888 O O . GLN A 1 109 ? 3.373 7.354 9.292 1.00 95.06 109 GLN A O 1
ATOM 893 N N . VAL A 1 110 ? 2.533 5.787 7.903 1.00 95.31 110 VAL A N 1
ATOM 894 C CA . VAL A 1 110 ? 2.055 4.870 8.949 1.00 95.31 110 VAL A CA 1
ATOM 895 C C . VAL A 1 110 ? 3.208 4.396 9.829 1.00 95.31 110 VAL A C 1
ATOM 897 O O . VAL A 1 110 ? 3.090 4.443 11.050 1.00 95.31 110 VAL A O 1
ATOM 900 N N . LEU A 1 111 ? 4.345 4.005 9.240 1.00 94.94 111 LEU A N 1
ATOM 90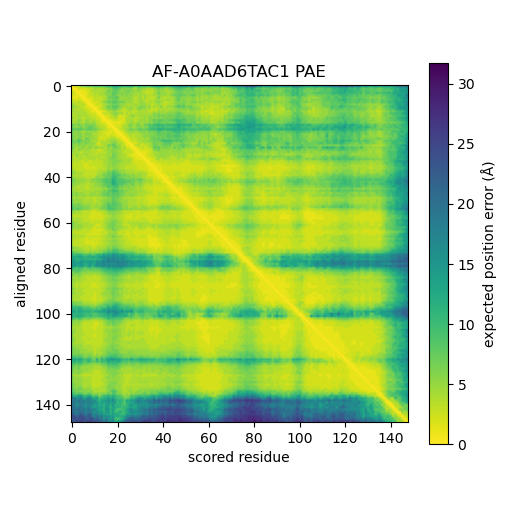1 C CA . LEU A 1 111 ? 5.523 3.591 10.012 1.00 94.94 111 LEU A CA 1
ATOM 902 C C . LEU A 1 111 ? 6.073 4.710 10.898 1.00 94.94 111 LEU A C 1
ATOM 904 O O . LEU A 1 111 ? 6.403 4.471 12.058 1.00 94.94 111 LEU A O 1
ATOM 908 N N . ARG A 1 112 ? 6.148 5.937 10.373 1.00 95.50 112 ARG A N 1
ATOM 909 C CA . ARG A 1 112 ? 6.628 7.095 11.132 1.00 95.50 112 ARG A CA 1
ATOM 910 C C . ARG A 1 112 ? 5.709 7.409 12.312 1.00 95.50 112 ARG A C 1
ATOM 912 O O . ARG A 1 112 ? 6.200 7.665 13.408 1.00 95.50 112 ARG A O 1
ATOM 919 N N . LEU A 1 113 ? 4.393 7.363 12.101 1.00 95.12 113 LEU A N 1
ATOM 920 C CA . LEU A 1 113 ? 3.418 7.554 13.174 1.00 95.12 113 LEU A CA 1
ATOM 921 C C . LEU A 1 113 ? 3.513 6.433 14.214 1.00 95.12 113 LEU A C 1
ATOM 923 O O . LEU A 1 113 ? 3.559 6.709 15.413 1.00 95.12 113 LEU A O 1
ATOM 927 N N . PHE A 1 114 ? 3.601 5.181 13.760 1.00 95.31 114 PHE A N 1
ATOM 928 C CA . PHE A 1 114 ? 3.752 4.031 14.642 1.00 95.31 114 PHE A CA 1
ATOM 929 C C . PHE A 1 114 ? 4.996 4.154 15.518 1.00 95.31 114 PHE A C 1
ATOM 931 O O . PHE A 1 114 ? 4.902 3.943 16.720 1.00 95.31 114 PHE A O 1
ATOM 938 N N . GLN A 1 115 ? 6.140 4.549 14.954 1.00 95.25 115 GLN A N 1
ATOM 939 C CA . GLN A 1 115 ? 7.378 4.713 15.714 1.00 95.25 115 GLN A CA 1
ATOM 940 C C . GLN A 1 115 ? 7.203 5.704 16.873 1.00 95.25 115 GLN A C 1
ATOM 942 O O . GLN A 1 115 ? 7.590 5.406 18.000 1.00 95.25 115 GLN A O 1
ATOM 947 N N . VAL A 1 116 ? 6.563 6.851 16.628 1.00 95.19 116 VAL A N 1
ATOM 948 C CA . VAL A 1 116 ? 6.301 7.856 17.671 1.00 95.19 116 VAL A CA 1
ATOM 949 C C . VAL A 1 116 ? 5.370 7.301 18.755 1.00 95.19 116 VAL A C 1
ATOM 951 O O . VAL A 1 116 ? 5.670 7.419 19.943 1.00 95.19 116 VAL A O 1
ATOM 954 N N . LEU A 1 117 ? 4.266 6.656 18.368 1.00 94.56 117 LEU A N 1
ATOM 955 C CA . LEU A 1 117 ? 3.284 6.112 19.315 1.00 94.56 117 LEU A CA 1
ATOM 956 C C . LEU A 1 117 ? 3.809 4.902 20.095 1.00 94.56 117 LEU A C 1
ATOM 958 O O . LEU A 1 117 ? 3.480 4.728 21.269 1.00 94.56 117 LEU A O 1
ATOM 962 N N . ASN A 1 118 ? 4.646 4.084 19.466 1.00 94.44 118 ASN A N 1
ATOM 963 C CA . ASN A 1 118 ? 5.305 2.961 20.109 1.00 94.44 118 ASN A CA 1
ATOM 964 C C . ASN A 1 118 ? 6.318 3.454 21.153 1.00 94.44 118 ASN A C 1
ATOM 966 O O . ASN A 1 118 ? 6.300 2.968 22.281 1.00 94.44 118 ASN A O 1
ATOM 970 N N . CYS A 1 119 ? 7.126 4.471 20.826 1.00 94.25 119 CYS A N 1
ATOM 971 C CA . CYS A 1 119 ? 8.087 5.053 21.765 1.00 94.25 119 CYS A CA 1
ATOM 972 C C . CYS A 1 119 ? 7.417 5.777 22.944 1.00 94.25 119 CYS A C 1
ATOM 974 O O . CYS A 1 119 ? 7.852 5.608 24.080 1.00 94.25 119 CYS A O 1
ATOM 976 N N . LEU A 1 120 ? 6.377 6.582 22.692 1.00 95.50 120 LEU A N 1
ATOM 977 C CA . LEU A 1 120 ? 5.741 7.405 23.730 1.00 95.50 120 LEU A CA 1
ATOM 978 C C . LEU A 1 120 ? 4.702 6.636 24.550 1.00 95.50 120 LEU A C 1
ATOM 980 O O . LEU A 1 120 ? 4.663 6.750 25.771 1.00 95.50 120 LEU A O 1
ATOM 984 N N . GLY A 1 121 ? 3.841 5.875 23.876 1.00 91.75 121 GLY A N 1
AT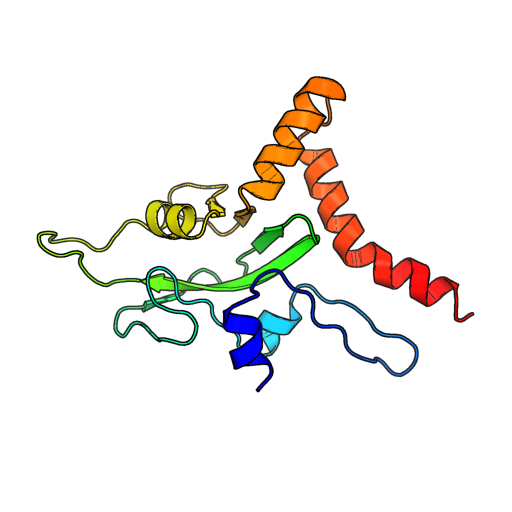OM 985 C CA . GLY A 1 121 ? 2.665 5.247 24.479 1.00 91.75 121 GLY A CA 1
ATOM 986 C C . GLY A 1 121 ? 2.786 3.741 24.685 1.00 91.75 121 GLY A C 1
ATOM 987 O O . GLY A 1 121 ? 1.841 3.138 25.184 1.00 91.75 121 GLY A O 1
ATOM 988 N N . LYS A 1 122 ? 3.905 3.118 24.278 1.00 92.25 122 LYS A N 1
ATOM 989 C CA . LYS A 1 122 ? 4.085 1.652 24.264 1.00 92.25 122 LYS A CA 1
ATOM 990 C C . LYS A 1 122 ? 2.970 0.924 23.504 1.00 92.25 122 LYS A C 1
ATOM 992 O O . LYS A 1 122 ? 2.642 -0.220 23.811 1.00 92.25 122 LYS A O 1
ATOM 997 N N . VAL A 1 123 ? 2.386 1.589 22.504 1.00 93.69 123 VAL A N 1
ATOM 998 C CA . VAL A 1 123 ? 1.325 1.009 21.677 1.00 93.69 123 VAL A CA 1
ATOM 999 C C . VAL A 1 123 ? 1.910 -0.155 20.886 1.00 93.69 123 VAL A C 1
ATOM 1001 O O . VAL A 1 123 ? 2.918 0.001 20.189 1.00 93.69 123 VAL A O 1
ATOM 1004 N N . SER A 1 124 ? 1.294 -1.330 21.001 1.00 93.88 124 SER A N 1
ATOM 1005 C CA . SER A 1 124 ? 1.718 -2.503 20.243 1.00 93.88 124 SER A CA 1
ATOM 1006 C C . SER A 1 124 ? 1.410 -2.321 18.751 1.00 93.88 124 SER A C 1
ATOM 1008 O O . SER A 1 124 ? 0.464 -1.627 18.374 1.00 93.88 124 SER A O 1
ATOM 1010 N N . ALA A 1 125 ? 2.192 -2.963 17.878 1.00 91.06 125 ALA A N 1
ATOM 1011 C CA . ALA A 1 125 ? 1.917 -2.945 16.438 1.00 91.06 125 ALA A CA 1
ATOM 1012 C C . ALA A 1 125 ? 0.511 -3.481 16.121 1.00 91.06 125 ALA A C 1
ATOM 1014 O O . ALA A 1 125 ? -0.179 -2.944 15.258 1.00 91.06 125 ALA A O 1
ATOM 1015 N N . TYR A 1 126 ? 0.071 -4.499 16.864 1.00 91.06 126 TYR A N 1
ATOM 1016 C CA . TYR A 1 126 ? -1.254 -5.088 16.724 1.00 91.06 126 TYR A CA 1
ATOM 1017 C C . TYR A 1 126 ? -2.371 -4.084 17.037 1.00 91.06 126 TYR A C 1
ATOM 1019 O O . TYR A 1 126 ? -3.265 -3.888 16.214 1.00 91.06 126 TYR A O 1
ATOM 1027 N N . ASP A 1 127 ? -2.300 -3.402 18.184 1.00 92.88 127 ASP A N 1
ATOM 1028 C CA . ASP A 1 127 ? -3.329 -2.436 18.587 1.00 92.88 127 ASP A CA 1
ATOM 1029 C C . ASP A 1 127 ? -3.385 -1.241 17.637 1.00 92.88 127 ASP A C 1
ATOM 1031 O O . ASP A 1 127 ? -4.468 -0.755 17.311 1.00 92.88 127 ASP A O 1
ATOM 1035 N N . PHE A 1 128 ? -2.225 -0.796 17.149 1.00 92.94 128 PHE A N 1
ATOM 1036 C CA . PHE A 1 128 ? -2.143 0.295 16.188 1.00 92.94 128 PHE A CA 1
ATOM 1037 C C . PHE A 1 128 ? -2.788 -0.067 14.842 1.00 92.94 128 PHE A C 1
ATOM 1039 O O . PHE A 1 128 ? -3.637 0.678 14.352 1.00 92.94 128 PHE A O 1
ATOM 1046 N N . LEU A 1 129 ? -2.451 -1.229 14.269 1.00 91.31 129 LEU A N 1
ATOM 1047 C CA . LEU A 1 129 ? -3.054 -1.692 13.013 1.00 91.31 129 LEU A CA 1
ATOM 1048 C C . LEU A 1 129 ? -4.563 -1.922 13.164 1.00 91.31 129 LEU A C 1
ATOM 1050 O O . LEU A 1 129 ? -5.336 -1.478 12.317 1.00 91.31 129 LEU A O 1
ATOM 1054 N N . ARG A 1 130 ? -5.003 -2.511 14.282 1.00 90.56 130 ARG A N 1
ATOM 1055 C CA . ARG A 1 130 ? -6.429 -2.668 14.601 1.00 90.56 130 ARG A CA 1
ATOM 1056 C C . ARG A 1 130 ? -7.139 -1.317 14.752 1.00 90.56 130 ARG A C 1
ATOM 1058 O O . ARG A 1 130 ? -8.314 -1.191 14.412 1.00 90.56 130 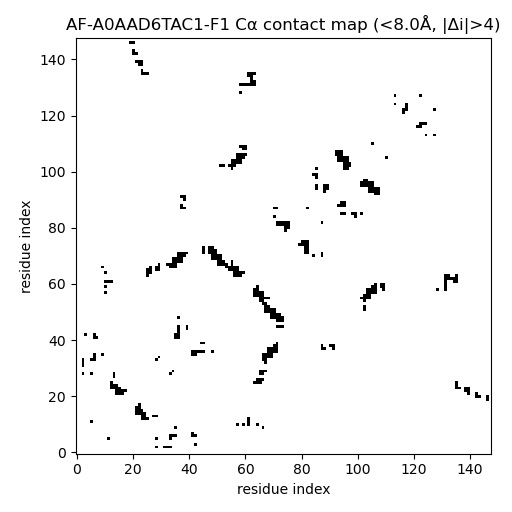ARG A O 1
ATOM 1065 N N . GLY A 1 131 ? -6.441 -0.299 15.253 1.00 90.56 131 GLY A N 1
ATOM 1066 C CA . GLY A 1 131 ? -6.916 1.083 15.275 1.00 90.56 131 GLY A CA 1
ATOM 1067 C C . GLY A 1 131 ? -7.186 1.623 13.869 1.00 90.56 131 GLY A C 1
ATOM 1068 O O . GLY A 1 131 ? -8.277 2.126 13.614 1.00 90.56 131 GLY A O 1
ATOM 1069 N N . LEU A 1 132 ? -6.246 1.439 12.936 1.00 90.31 132 LEU A N 1
ATOM 1070 C CA . LEU A 1 132 ? -6.412 1.837 11.529 1.00 90.31 132 LEU A CA 1
ATOM 1071 C C . LEU A 1 132 ? -7.560 1.082 10.836 1.00 90.31 132 LEU A C 1
ATOM 1073 O O . LEU A 1 132 ? -8.346 1.676 10.091 1.00 90.31 132 LEU A O 1
ATOM 1077 N N . GLU A 1 133 ? -7.714 -0.214 11.116 1.00 88.25 133 GLU A N 1
ATOM 1078 C CA . GLU A 1 133 ? -8.862 -0.998 10.643 1.00 88.25 133 GLU A CA 1
ATOM 1079 C C . GLU A 1 133 ? -10.186 -0.430 11.158 1.00 88.25 133 GLU A C 1
ATOM 1081 O O . GLU A 1 133 ? -11.152 -0.316 10.403 1.00 88.25 133 GLU A O 1
ATOM 1086 N N . LYS A 1 134 ? -10.239 -0.024 12.432 1.00 84.94 134 LYS A N 1
ATOM 1087 C CA . LYS A 1 134 ? -11.425 0.627 12.991 1.00 84.94 134 LYS A CA 1
ATOM 1088 C C . LYS A 1 134 ? -11.693 1.973 12.337 1.00 84.94 134 LYS A C 1
ATOM 1090 O O . LYS A 1 134 ? -12.835 2.201 11.968 1.00 84.94 134 LYS A O 1
ATOM 1095 N N . CYS A 1 135 ? -10.686 2.822 12.121 1.00 81.75 135 CYS A N 1
ATOM 1096 C CA . CYS A 1 135 ? -10.853 4.099 11.413 1.00 81.75 135 CYS A CA 1
ATOM 1097 C C . CYS A 1 135 ? -11.481 3.921 10.023 1.00 81.75 135 CYS A C 1
ATOM 1099 O O . CYS A 1 135 ? -12.301 4.733 9.614 1.00 81.75 135 CYS A O 1
ATOM 1101 N N . THR A 1 136 ? -11.175 2.811 9.349 1.00 80.94 136 THR A N 1
ATOM 1102 C CA . THR A 1 136 ? -11.769 2.458 8.049 1.00 80.94 136 THR A CA 1
ATOM 1103 C C . THR A 1 136 ? -13.287 2.249 8.128 1.00 80.94 136 THR A C 1
ATOM 1105 O O . THR A 1 136 ? -14.006 2.606 7.201 1.00 80.94 136 THR A O 1
ATOM 1108 N N . ASN A 1 137 ? -13.775 1.673 9.231 1.00 69.19 137 ASN A N 1
ATOM 1109 C CA . ASN A 1 137 ? -15.191 1.350 9.444 1.00 69.19 137 ASN A CA 1
ATOM 1110 C C . ASN A 1 137 ? -15.937 2.415 10.269 1.00 69.19 137 ASN A C 1
ATOM 1112 O O . ASN A 1 137 ? -17.164 2.456 10.266 1.00 69.19 137 ASN A O 1
ATOM 1116 N N . HIS A 1 138 ? -15.215 3.261 11.005 1.00 61.75 138 HIS A N 1
ATOM 1117 C CA . HIS A 1 138 ? -15.779 4.155 12.015 1.00 61.75 138 HIS A CA 1
ATOM 1118 C C . HIS A 1 138 ? -16.697 5.232 11.423 1.00 61.75 138 HIS A C 1
ATOM 1120 O O . HIS A 1 138 ? -17.720 5.567 12.024 1.00 61.75 138 HIS A O 1
ATOM 1126 N N . ASP A 1 139 ? -16.392 5.721 10.217 1.00 57.62 139 ASP A N 1
ATOM 1127 C CA . ASP A 1 139 ? -17.263 6.671 9.516 1.00 57.62 139 ASP A CA 1
ATOM 1128 C C . ASP A 1 139 ? -18.644 6.081 9.196 1.00 57.62 139 ASP A C 1
ATOM 1130 O O . ASP A 1 139 ? -19.635 6.814 9.177 1.00 57.62 139 ASP A O 1
ATOM 1134 N N . ASP A 1 140 ? -18.737 4.763 8.990 1.00 56.19 140 ASP A N 1
ATOM 1135 C CA . ASP A 1 140 ? -20.010 4.089 8.726 1.00 56.19 140 ASP A CA 1
ATOM 1136 C C . ASP A 1 140 ? -20.877 4.002 9.999 1.00 56.19 140 ASP A C 1
ATOM 1138 O O . ASP A 1 140 ? -22.105 4.104 9.926 1.00 56.19 140 ASP A O 1
ATOM 1142 N N . GLU A 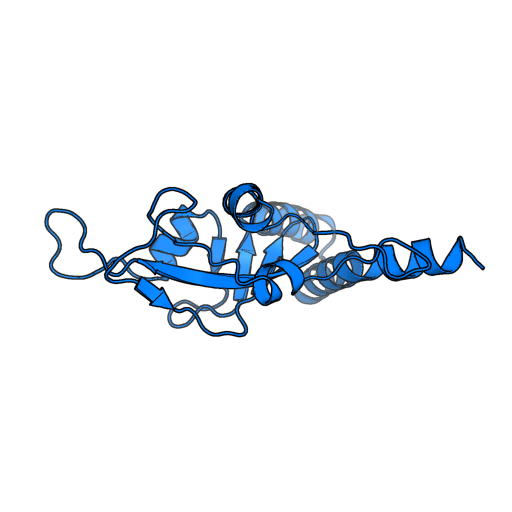1 141 ? -20.255 3.844 11.172 1.00 57.38 141 GLU A N 1
ATOM 1143 C CA . GLU A 1 141 ? -20.949 3.724 12.462 1.00 57.38 141 GLU A CA 1
ATOM 1144 C C . GLU A 1 141 ? -21.460 5.078 12.975 1.00 57.38 141 GLU A C 1
ATOM 1146 O O . GLU A 1 141 ? -22.621 5.181 13.377 1.00 57.38 141 GLU A O 1
ATOM 1151 N N . ILE A 1 142 ? -20.643 6.138 12.906 1.00 58.59 142 ILE A N 1
ATOM 1152 C CA . ILE A 1 142 ? -21.046 7.484 13.351 1.00 58.59 142 ILE A CA 1
ATOM 1153 C C . ILE A 1 142 ? -22.144 8.055 12.449 1.00 58.59 142 ILE A C 1
ATOM 1155 O O . ILE A 1 142 ? -23.169 8.533 12.942 1.00 58.59 142 ILE A O 1
ATOM 1159 N N . ARG A 1 143 ? -21.974 7.987 11.122 1.00 54.75 143 ARG A N 1
ATOM 1160 C CA . ARG A 1 143 ? -22.955 8.550 10.177 1.00 54.75 143 A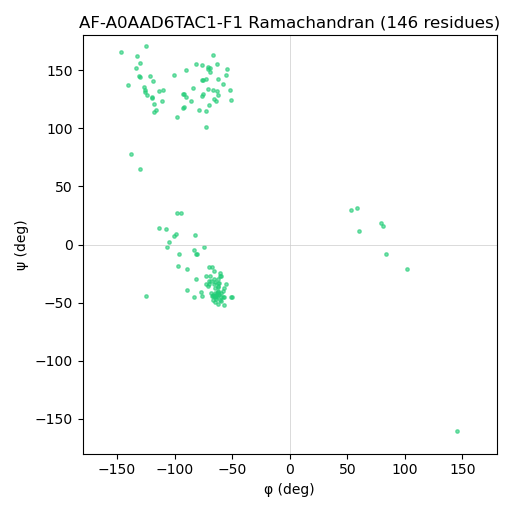RG A CA 1
ATOM 1161 C C . ARG A 1 143 ? -24.268 7.766 10.186 1.00 54.75 143 ARG A C 1
ATOM 1163 O O . ARG A 1 143 ? -25.330 8.352 10.004 1.00 54.75 143 ARG A O 1
ATOM 1170 N N . GLY A 1 144 ? -24.221 6.457 10.447 1.00 55.59 144 GLY A N 1
ATOM 1171 C CA . GLY A 1 144 ? -25.413 5.636 10.657 1.00 55.59 144 GLY A CA 1
ATOM 1172 C C . GLY A 1 144 ? -26.163 5.947 11.959 1.00 55.59 144 GLY A C 1
ATOM 1173 O O . GLY A 1 144 ? -27.377 5.747 12.012 1.00 55.59 144 GLY A O 1
ATOM 1174 N N . ALA A 1 145 ? -25.470 6.442 12.989 1.00 57.50 145 ALA A N 1
ATOM 1175 C CA . ALA A 1 145 ? -26.068 6.837 14.265 1.00 57.50 145 ALA A CA 1
ATOM 1176 C C . ALA A 1 145 ? -26.708 8.238 14.231 1.00 57.50 145 ALA A C 1
ATOM 1178 O O . ALA A 1 145 ? -27.686 8.459 14.932 1.00 57.50 145 ALA A O 1
ATOM 1179 N N . GLN A 1 146 ? -26.205 9.158 13.399 1.00 53.97 146 GLN A N 1
ATOM 1180 C CA . GLN A 1 146 ? -26.730 10.530 13.263 1.00 53.97 146 GLN A CA 1
ATOM 1181 C C . GLN A 1 146 ? -27.985 10.655 12.374 1.00 53.97 146 GLN A C 1
ATOM 1183 O O . GLN A 1 146 ? -28.571 11.730 12.296 1.00 53.97 146 GLN A O 1
ATOM 1188 N N . LEU A 1 147 ? -28.380 9.582 11.681 1.00 53.97 147 LEU A N 1
ATOM 1189 C CA . LEU A 1 147 ? -29.521 9.547 10.750 1.00 53.97 147 LEU A CA 1
ATOM 1190 C C . LEU A 1 147 ? -30.676 8.653 11.236 1.00 53.97 147 LEU A C 1
ATOM 1192 O O . LEU A 1 147 ? -31.541 8.275 10.441 1.00 53.97 147 LEU A O 1
ATOM 1196 N N . LYS A 1 148 ? -30.656 8.271 12.515 1.00 45.75 148 LYS A N 1
ATOM 1197 C CA . LYS A 1 148 ? -31.790 7.665 13.220 1.00 45.75 148 LYS A CA 1
ATOM 1198 C C . LYS A 1 148 ? -32.465 8.725 14.073 1.00 45.75 148 LYS A C 1
ATOM 1200 O O . LYS A 1 148 ? -33.706 8.656 14.158 1.00 45.75 148 LYS A O 1
#

Sequence (148 aa):
CVVAAYAQLPTHFLERWNGKHFKRKRDWLQRLGLRIQLNHPPGSICPYRQAAPKDFVLYDLTGLHEINVDFCGCHAPGTDKPEAHRRQLMRACWWPATVNHPNTCTTFQVLRLFQVLNCLGKVSAYDFLRGLEKCTNHDDEIRGAQLK

InterPro domains:
  IPR041457 CxC2-like cysteine cluster, KDZ transposase-associated [PF18803] (29-137)

Nearest PDB structures (foldseek):
  3m4u-assembly2_B  TM=1.331E-01  e=9.266E+00  Trypanosoma brucei